Protein AF-A0AAU9NY30-F1 (afdb_monomer_lite)

Structure (mmCIF, N/CA/C/O back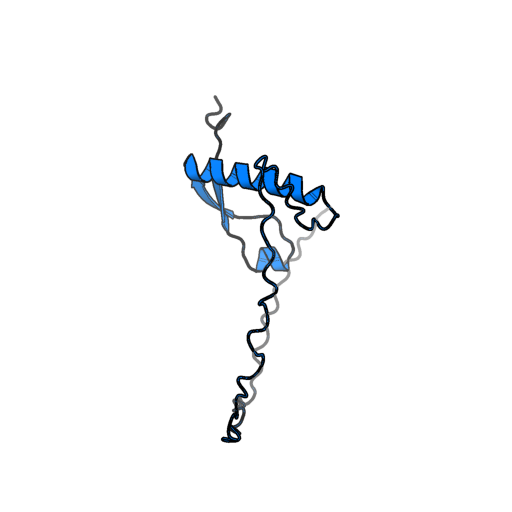bone):
data_AF-A0AAU9NY30-F1
#
_entry.id   AF-A0AAU9NY30-F1
#
loop_
_atom_site.group_PDB
_atom_site.id
_atom_site.type_symbol
_atom_site.label_atom_id
_atom_site.label_alt_id
_atom_site.label_comp_id
_atom_site.label_asym_id
_atom_site.label_entity_id
_atom_site.label_seq_id
_atom_site.pdbx_PDB_ins_code
_atom_site.Cartn_x
_atom_site.Cartn_y
_atom_site.Cartn_z
_atom_site.occupancy
_atom_site.B_iso_or_equiv
_atom_site.auth_seq_id
_atom_site.auth_comp_id
_atom_site.auth_asym_id
_atom_site.auth_atom_id
_atom_site.pdbx_PDB_model_num
ATOM 1 N N . MET A 1 1 ? -23.450 14.687 3.207 1.00 65.19 1 MET A N 1
ATOM 2 C CA . MET A 1 1 ? -22.802 14.018 4.358 1.00 65.19 1 MET A CA 1
ATOM 3 C C . MET A 1 1 ? -21.656 13.182 3.805 1.00 65.19 1 MET A C 1
ATOM 5 O O . MET A 1 1 ? -21.900 12.445 2.863 1.00 65.19 1 MET A O 1
ATOM 9 N N . ASN A 1 2 ? -20.414 13.376 4.263 1.00 85.62 2 ASN A N 1
ATOM 10 C CA . ASN A 1 2 ? -19.266 12.620 3.742 1.00 85.62 2 ASN A CA 1
ATOM 11 C C . ASN A 1 2 ? -19.065 11.370 4.606 1.00 85.62 2 ASN A C 1
ATOM 13 O O . ASN A 1 2 ? -18.659 11.490 5.759 1.00 85.62 2 ASN A O 1
ATOM 17 N N . VAL A 1 3 ? -19.390 10.211 4.040 1.00 85.06 3 VAL A N 1
ATOM 18 C CA . VAL A 1 3 ? -19.426 8.908 4.723 1.00 85.06 3 VAL A CA 1
ATOM 19 C C . VAL A 1 3 ? -18.019 8.365 5.011 1.00 85.06 3 VAL A C 1
ATOM 21 O O . VAL A 1 3 ? -17.857 7.536 5.891 1.00 85.06 3 VAL A O 1
ATOM 24 N N . LEU A 1 4 ? -16.986 8.876 4.334 1.00 88.94 4 LEU A N 1
ATOM 25 C CA . LEU A 1 4 ? -15.601 8.415 4.498 1.00 88.94 4 LEU A CA 1
ATOM 26 C C . LEU A 1 4 ? -14.841 9.134 5.622 1.00 88.94 4 LEU A C 1
ATOM 28 O O . LEU A 1 4 ? -13.701 8.787 5.925 1.00 88.94 4 LEU A O 1
ATOM 32 N N . LYS A 1 5 ? -15.429 10.172 6.228 1.00 90.00 5 LYS A N 1
ATOM 33 C CA . LYS A 1 5 ? -14.760 10.912 7.304 1.00 90.00 5 LYS A CA 1
ATOM 34 C C . LYS A 1 5 ? -14.590 10.021 8.533 1.00 90.00 5 LYS A C 1
ATOM 36 O O . LYS A 1 5 ? -15.520 9.328 8.924 1.00 90.00 5 LYS A O 1
ATOM 41 N N . ASN A 1 6 ? -13.428 10.128 9.176 1.00 88.62 6 ASN A N 1
ATOM 42 C CA . ASN A 1 6 ? -13.069 9.425 10.415 1.00 88.62 6 ASN A CA 1
ATOM 43 C C . ASN A 1 6 ? -12.965 7.893 10.299 1.00 88.62 6 ASN A C 1
ATOM 45 O O . ASN A 1 6 ? -12.850 7.228 11.325 1.00 88.62 6 ASN A O 1
ATOM 49 N N . HIS A 1 7 ? -12.962 7.336 9.086 1.00 90.94 7 HIS A N 1
ATOM 50 C CA . HIS A 1 7 ? -12.610 5.935 8.870 1.00 90.94 7 HIS A CA 1
ATOM 51 C C . HIS A 1 7 ? -11.116 5.797 8.583 1.00 90.94 7 HIS A C 1
ATOM 53 O O . HIS A 1 7 ? -10.510 6.631 7.905 1.00 90.94 7 HIS A O 1
ATOM 59 N N . LYS A 1 8 ? -10.533 4.719 9.103 1.00 92.75 8 LYS A N 1
ATOM 60 C CA . LYS A 1 8 ? -9.163 4.309 8.809 1.00 92.75 8 LYS A CA 1
ATOM 61 C C . LYS A 1 8 ? -9.210 3.089 7.906 1.00 92.75 8 LYS A C 1
ATOM 63 O O . LYS A 1 8 ? -9.941 2.142 8.179 1.00 92.75 8 LYS A O 1
ATOM 68 N N . PHE A 1 9 ? -8.407 3.124 6.853 1.00 94.00 9 PHE A N 1
ATOM 69 C CA . PHE A 1 9 ? -8.356 2.076 5.848 1.00 94.00 9 PHE A CA 1
ATOM 70 C C . PHE A 1 9 ? -6.914 1.659 5.613 1.00 94.00 9 PHE A C 1
ATOM 72 O O . PHE A 1 9 ? -6.018 2.502 5.566 1.00 94.00 9 PHE A O 1
ATOM 79 N N . ALA A 1 10 ? -6.713 0.368 5.388 1.00 96.00 10 ALA A N 1
ATOM 80 C CA . ALA A 1 10 ? -5.503 -0.138 4.769 1.00 96.00 10 ALA A CA 1
ATOM 81 C C . ALA A 1 10 ? -5.767 -0.377 3.279 1.00 96.00 10 ALA A C 1
ATOM 83 O O . ALA A 1 10 ? -6.849 -0.822 2.883 1.00 96.00 10 ALA A O 1
ATOM 84 N N . PHE A 1 11 ? -4.773 -0.085 2.449 1.00 96.50 11 PHE A N 1
ATOM 85 C CA . PHE A 1 11 ? -4.857 -0.249 1.004 1.00 96.50 11 PHE A CA 1
ATOM 86 C C . PHE A 1 11 ? -3.682 -1.070 0.480 1.00 96.50 11 PHE A C 1
ATOM 88 O O . PHE A 1 11 ? -2.562 -0.981 0.979 1.00 96.50 11 PHE A O 1
ATOM 95 N N . LEU A 1 12 ? -3.956 -1.876 -0.544 1.00 96.06 12 LEU A N 1
ATOM 96 C CA . LEU A 1 12 ? -2.943 -2.572 -1.325 1.00 96.06 12 LEU A CA 1
ATOM 97 C C . LEU A 1 12 ? -2.690 -1.773 -2.600 1.00 96.06 12 LEU A C 1
ATOM 99 O O . LEU A 1 12 ? -3.627 -1.539 -3.366 1.00 96.06 12 LEU A O 1
ATOM 103 N N . LEU A 1 13 ? -1.439 -1.377 -2.819 1.00 96.75 13 LEU A N 1
ATOM 104 C CA . LEU A 1 13 ? -1.012 -0.697 -4.037 1.00 96.75 13 LEU A CA 1
ATOM 105 C C . LEU A 1 13 ? -0.447 -1.700 -5.041 1.00 96.75 13 LEU A C 1
ATOM 107 O O . LEU A 1 13 ? 0.322 -2.583 -4.663 1.00 96.75 13 LEU A O 1
ATOM 111 N N . ASP A 1 14 ? -0.795 -1.524 -6.311 1.00 96.94 14 ASP A N 1
ATOM 112 C CA . ASP A 1 14 ? -0.051 -2.101 -7.424 1.00 96.94 14 ASP A CA 1
ATOM 113 C C . ASP A 1 14 ? 1.098 -1.165 -7.791 1.00 96.94 14 ASP A C 1
ATOM 115 O O . ASP A 1 14 ? 0.893 0.027 -8.055 1.00 96.94 14 ASP A O 1
ATOM 119 N N . ILE A 1 15 ? 2.308 -1.713 -7.784 1.00 97.31 15 ILE A N 1
ATOM 120 C CA . ILE A 1 15 ? 3.538 -1.005 -8.122 1.00 97.31 15 ILE A CA 1
ATOM 121 C C . ILE A 1 15 ? 4.214 -1.804 -9.225 1.00 97.31 15 ILE A C 1
ATOM 123 O O . ILE A 1 15 ? 4.709 -2.910 -9.007 1.00 97.31 15 ILE A O 1
ATOM 127 N N . THR A 1 16 ? 4.251 -1.225 -10.418 1.00 96.94 16 THR A N 1
ATOM 128 C CA . THR A 1 16 ? 4.859 -1.865 -11.582 1.00 96.94 16 THR A CA 1
ATOM 129 C C . THR A 1 16 ? 6.353 -1.558 -11.667 1.00 96.94 16 THR A C 1
ATOM 131 O O . THR A 1 16 ? 6.862 -0.613 -11.058 1.00 96.94 16 THR A O 1
ATOM 134 N N . SER A 1 17 ? 7.073 -2.314 -12.496 1.00 96.88 17 SER A N 1
ATOM 135 C CA . SER A 1 17 ? 8.473 -2.011 -12.816 1.00 96.88 17 SER A CA 1
ATOM 136 C C . SER A 1 17 ? 8.637 -0.623 -13.443 1.00 96.88 17 SER A C 1
ATOM 138 O O . SER A 1 17 ? 9.632 0.048 -13.182 1.00 96.88 17 SER A O 1
ATOM 140 N N . TYR A 1 18 ? 7.650 -0.158 -14.214 1.00 96.31 18 TYR A N 1
ATOM 141 C CA . TYR A 1 18 ? 7.638 1.196 -14.762 1.00 96.31 18 TYR A CA 1
ATOM 142 C C . TYR A 1 18 ? 7.627 2.256 -13.653 1.00 96.31 18 TYR A C 1
ATOM 144 O O . TYR A 1 18 ? 8.410 3.201 -13.715 1.00 96.31 18 TYR A O 1
ATOM 152 N N . ASN A 1 19 ? 6.818 2.074 -12.600 1.00 96.06 19 ASN A N 1
ATOM 153 C CA . ASN A 1 19 ? 6.779 3.010 -11.472 1.00 96.06 19 ASN A CA 1
ATOM 154 C C . ASN A 1 19 ? 8.155 3.189 -10.827 1.00 96.06 19 ASN A C 1
ATOM 156 O O . ASN A 1 19 ? 8.590 4.313 -10.588 1.00 96.06 19 ASN A O 1
ATOM 160 N N . VAL A 1 20 ? 8.845 2.076 -10.585 1.00 95.94 20 VAL A N 1
ATOM 161 C CA . VAL A 1 20 ? 10.170 2.075 -9.958 1.00 95.94 20 VAL A CA 1
ATOM 162 C C . VAL A 1 20 ? 11.213 2.693 -10.890 1.00 95.94 20 VAL A C 1
ATOM 164 O O . VAL A 1 20 ? 11.940 3.596 -10.487 1.00 95.94 20 VAL A O 1
ATOM 167 N N . ASN A 1 21 ? 11.260 2.247 -12.147 1.00 97.62 21 ASN A N 1
ATOM 168 C CA . ASN A 1 21 ? 12.297 2.649 -13.101 1.00 97.62 21 ASN A CA 1
ATOM 169 C C . ASN A 1 21 ? 12.167 4.109 -13.551 1.00 97.62 21 ASN A C 1
ATOM 171 O O . ASN A 1 21 ? 13.167 4.747 -13.871 1.00 97.62 21 ASN A O 1
ATOM 175 N N . SER A 1 22 ? 10.943 4.630 -13.606 1.00 96.19 22 SER A N 1
ATOM 176 C CA . SER A 1 22 ? 10.667 6.011 -14.008 1.00 96.19 22 SER A CA 1
ATOM 177 C C . SER A 1 22 ? 10.489 6.957 -12.821 1.00 96.19 22 SER A C 1
ATOM 179 O O . SER A 1 22 ? 10.131 8.111 -13.039 1.00 96.19 22 SER A O 1
ATOM 181 N N . TYR A 1 23 ? 10.719 6.491 -11.585 1.00 94.50 23 TYR A N 1
ATOM 182 C CA . TYR A 1 23 ? 10.474 7.255 -10.354 1.00 94.50 23 TYR A CA 1
ATOM 183 C C . TYR A 1 23 ? 9.072 7.889 -10.323 1.00 94.50 23 TYR A C 1
ATOM 185 O O . TYR A 1 23 ? 8.882 9.020 -9.876 1.00 94.50 23 TYR A O 1
ATOM 193 N N . ASN A 1 24 ? 8.078 7.158 -10.833 1.00 94.81 24 ASN A N 1
ATOM 194 C CA . ASN A 1 24 ? 6.705 7.624 -10.939 1.00 94.81 24 ASN A CA 1
ATOM 195 C C . ASN A 1 24 ? 5.922 7.230 -9.678 1.00 94.81 24 ASN A C 1
ATOM 197 O O . ASN A 1 24 ? 5.776 6.046 -9.362 1.00 94.81 24 ASN A O 1
ATOM 201 N N . ASN A 1 25 ? 5.407 8.241 -8.979 1.00 94.69 25 ASN A N 1
ATOM 202 C CA . ASN A 1 25 ? 4.703 8.127 -7.703 1.00 94.69 25 ASN A CA 1
ATOM 203 C C . ASN A 1 25 ? 3.176 7.967 -7.833 1.00 94.69 25 ASN A C 1
ATOM 205 O O . ASN A 1 25 ? 2.457 8.095 -6.841 1.00 94.69 25 ASN A O 1
ATOM 209 N N . ILE A 1 26 ? 2.670 7.705 -9.039 1.00 95.19 26 ILE A N 1
ATOM 210 C CA . ILE A 1 26 ? 1.258 7.426 -9.293 1.00 95.19 26 ILE A CA 1
ATOM 211 C C . ILE A 1 26 ? 1.045 5.914 -9.227 1.00 95.19 26 ILE A C 1
ATOM 213 O O . ILE A 1 26 ? 1.545 5.164 -10.066 1.00 95.19 26 ILE A O 1
ATOM 217 N N . TYR A 1 27 ? 0.275 5.473 -8.236 1.00 96.50 27 TYR A N 1
ATOM 218 C CA . TYR A 1 27 ? 0.010 4.059 -7.972 1.00 96.50 27 TYR A CA 1
ATOM 219 C C . TYR A 1 27 ? -1.476 3.736 -8.087 1.00 96.50 27 TYR A C 1
ATOM 221 O O . TYR A 1 27 ? -2.334 4.603 -7.904 1.00 96.50 27 TYR A O 1
ATOM 229 N N . THR A 1 28 ? -1.773 2.463 -8.332 1.00 96.75 28 THR A N 1
ATOM 230 C CA . THR A 1 28 ? -3.151 1.968 -8.405 1.00 96.75 28 THR A CA 1
ATOM 231 C C . THR A 1 28 ? -3.525 1.279 -7.101 1.00 96.75 28 THR A C 1
ATOM 233 O O . THR A 1 28 ? -2.784 0.429 -6.617 1.00 96.75 28 THR A O 1
ATOM 236 N N . ILE A 1 29 ? -4.690 1.601 -6.536 1.00 97.12 29 ILE A N 1
ATOM 237 C CA . ILE A 1 29 ? -5.240 0.865 -5.391 1.00 97.12 29 ILE A CA 1
ATOM 238 C C . ILE A 1 29 ? -5.943 -0.391 -5.913 1.00 97.12 29 ILE A C 1
ATOM 240 O O . ILE A 1 29 ? -6.934 -0.296 -6.633 1.00 97.12 29 ILE A O 1
ATOM 244 N N . VAL A 1 30 ? -5.451 -1.565 -5.524 1.00 97.75 30 VAL A N 1
ATOM 245 C CA . VAL A 1 30 ? -6.019 -2.871 -5.908 1.00 97.75 30 VAL A CA 1
ATOM 246 C C . VAL A 1 30 ? -7.063 -3.341 -4.905 1.00 97.75 30 VAL A C 1
ATOM 248 O O . VAL A 1 30 ? -8.051 -3.978 -5.266 1.00 97.75 30 VAL A O 1
ATOM 251 N N . LYS A 1 31 ? -6.838 -3.054 -3.620 1.00 96.94 31 LYS A N 1
ATOM 252 C CA . LYS A 1 31 ? -7.717 -3.483 -2.532 1.00 96.94 31 LYS A CA 1
ATOM 253 C C . LYS A 1 31 ? -7.763 -2.433 -1.438 1.00 96.94 31 LYS A C 1
ATOM 255 O O . LYS A 1 31 ? -6.751 -1.808 -1.137 1.00 96.94 31 LYS A O 1
ATOM 260 N N . LEU A 1 32 ? -8.929 -2.310 -0.816 1.00 95.38 32 LEU A N 1
ATOM 261 C CA . LEU A 1 32 ? -9.180 -1.485 0.358 1.00 95.38 32 LEU A CA 1
ATOM 262 C C . LEU A 1 32 ? -9.812 -2.357 1.449 1.00 95.38 32 LEU A C 1
ATOM 264 O O . LEU A 1 32 ? -10.630 -3.229 1.150 1.00 95.38 32 LEU A O 1
ATOM 268 N N . THR A 1 33 ? -9.388 -2.170 2.696 1.00 95.69 33 THR A N 1
ATOM 269 C CA . THR A 1 33 ? -9.889 -2.924 3.850 1.00 95.69 33 THR A CA 1
ATOM 270 C C . THR A 1 33 ? -9.973 -2.047 5.096 1.00 95.69 33 THR A C 1
ATOM 272 O O . THR A 1 33 ? -9.152 -1.153 5.293 1.00 95.69 33 THR A O 1
ATOM 275 N N . GLU A 1 34 ? -10.955 -2.343 5.945 1.00 95.12 34 GLU A N 1
ATOM 276 C CA . GLU A 1 34 ? -11.157 -1.749 7.276 1.00 95.12 34 GLU A CA 1
ATOM 277 C C . GLU A 1 34 ? -10.804 -2.736 8.399 1.00 95.12 34 GLU A C 1
ATOM 279 O O . GLU A 1 34 ? -11.137 -2.514 9.560 1.00 95.12 34 GLU A O 1
ATOM 284 N N . ASP A 1 35 ? -10.160 -3.860 8.063 1.00 96.75 35 ASP A N 1
ATOM 285 C CA . ASP A 1 35 ? -9.776 -4.869 9.047 1.00 96.75 35 ASP A CA 1
ATOM 286 C C . ASP A 1 35 ? -8.881 -4.254 10.132 1.00 96.75 35 ASP A C 1
ATOM 288 O O . ASP A 1 35 ? -7.750 -3.829 9.875 1.00 96.75 35 ASP A O 1
ATOM 292 N N . VAL A 1 36 ? -9.408 -4.238 11.357 1.00 95.56 36 VAL A N 1
ATOM 293 C CA . VAL A 1 36 ? -8.784 -3.616 12.526 1.00 95.56 36 VAL A CA 1
ATOM 294 C C . VAL A 1 36 ? -7.401 -4.198 12.796 1.00 95.56 36 VAL A C 1
ATOM 296 O O . VAL A 1 36 ? -6.493 -3.440 13.130 1.00 95.56 36 VAL A O 1
ATOM 299 N N . SER A 1 37 ? -7.209 -5.510 12.611 1.00 96.06 37 SER A N 1
ATOM 300 C CA . SER A 1 37 ? -5.918 -6.156 12.869 1.00 96.06 37 SER A CA 1
ATOM 301 C C . SER A 1 37 ? -4.851 -5.693 11.880 1.00 96.06 37 SER A C 1
ATOM 303 O O . SER A 1 37 ? -3.688 -5.533 12.252 1.00 96.06 37 SER A O 1
ATOM 305 N N . ILE A 1 38 ? -5.228 -5.491 10.616 1.00 95.75 38 ILE A N 1
ATOM 306 C CA . ILE A 1 38 ? -4.307 -5.025 9.573 1.00 95.75 38 I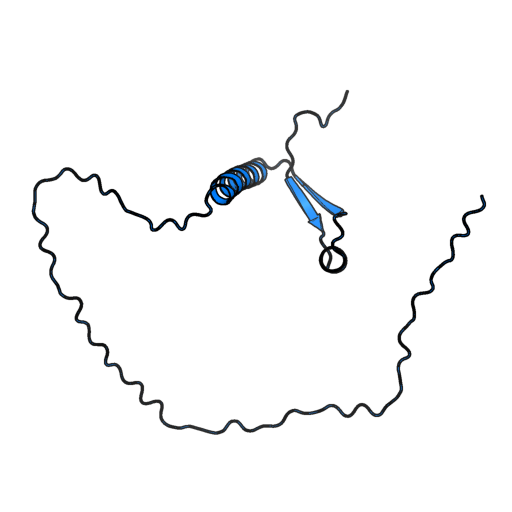LE A CA 1
ATOM 307 C C . ILE A 1 38 ? -3.978 -3.548 9.801 1.00 95.75 38 ILE A C 1
ATOM 309 O O . ILE A 1 38 ? -2.808 -3.164 9.774 1.00 95.75 38 ILE A O 1
ATOM 313 N N . VAL A 1 39 ? -4.999 -2.729 10.070 1.00 95.75 39 VAL A N 1
ATOM 314 C CA . VAL A 1 39 ? -4.832 -1.293 10.332 1.00 95.75 39 VAL A CA 1
ATOM 315 C C . VAL A 1 39 ? -3.930 -1.066 11.549 1.00 95.75 39 VAL A C 1
ATOM 317 O O . VAL A 1 39 ? -2.958 -0.323 11.440 1.00 95.75 39 VAL A O 1
ATOM 320 N N . SER A 1 40 ? -4.162 -1.758 12.670 1.00 93.94 40 SER A N 1
ATOM 321 C CA . SER A 1 40 ? -3.351 -1.581 13.883 1.00 93.94 40 SER A CA 1
ATOM 322 C C . SER A 1 40 ? -1.883 -1.971 13.686 1.00 93.94 40 SER A C 1
ATOM 324 O O . SER A 1 40 ? -0.984 -1.313 14.209 1.00 93.94 40 SER A O 1
ATOM 326 N N . GLN A 1 41 ? -1.614 -3.034 12.919 1.00 95.06 41 GLN A N 1
ATOM 327 C CA . GLN A 1 41 ? -0.240 -3.451 12.625 1.00 95.06 41 GLN A CA 1
ATOM 328 C C . GLN A 1 41 ? 0.500 -2.404 11.787 1.00 95.06 41 GLN A C 1
ATOM 330 O O . GLN A 1 41 ? 1.653 -2.086 12.087 1.00 95.06 41 GLN A O 1
ATOM 335 N N . LEU A 1 42 ? -0.158 -1.840 10.770 1.00 93.88 42 LEU A N 1
ATOM 336 C CA . LEU A 1 42 ? 0.435 -0.795 9.933 1.00 93.88 42 LEU A CA 1
ATOM 337 C C . LEU A 1 42 ? 0.748 0.473 10.734 1.00 93.88 42 LEU A C 1
ATOM 339 O O . LEU A 1 42 ? 1.827 1.032 10.557 1.00 93.88 42 LEU A O 1
ATOM 343 N N . GLU A 1 43 ? -0.131 0.881 11.652 1.00 92.19 43 GLU A N 1
ATOM 344 C CA . GLU A 1 43 ? 0.106 2.044 12.519 1.00 92.19 43 GLU A CA 1
ATOM 345 C C . GLU A 1 43 ? 1.318 1.842 13.431 1.00 92.19 43 GLU A C 1
ATOM 347 O O . GLU A 1 43 ? 2.207 2.690 13.465 1.00 92.19 43 GLU A O 1
ATOM 352 N N . SER A 1 44 ? 1.427 0.677 14.077 1.00 91.81 44 SER A N 1
ATOM 353 C CA . SER A 1 44 ? 2.579 0.380 14.941 1.00 91.81 44 SER A CA 1
ATOM 354 C C . SER A 1 44 ? 3.915 0.396 14.183 1.00 91.81 44 SER A C 1
ATOM 356 O O . SER A 1 44 ? 4.948 0.797 14.718 1.00 91.81 44 SER A O 1
ATOM 358 N N . LYS A 1 45 ? 3.907 -0.010 12.905 1.00 90.19 45 LYS A N 1
ATOM 359 C CA . LYS A 1 45 ? 5.105 -0.012 12.063 1.00 90.19 45 LYS A CA 1
ATOM 360 C C . LYS A 1 45 ? 5.541 1.399 11.665 1.00 90.19 45 LYS A C 1
ATOM 362 O O . LYS A 1 45 ? 6.735 1.600 11.460 1.00 90.19 45 LYS A O 1
ATOM 367 N N . ILE A 1 46 ? 4.611 2.348 11.554 1.00 84.31 46 ILE A N 1
ATOM 368 C CA . ILE A 1 46 ? 4.925 3.754 11.257 1.00 84.31 46 ILE A CA 1
ATOM 369 C C . ILE A 1 46 ? 5.682 4.374 12.435 1.00 84.31 46 ILE A C 1
ATOM 371 O O . ILE A 1 46 ? 6.764 4.919 12.235 1.00 84.31 46 ILE A O 1
ATOM 375 N N . GLU A 1 47 ? 5.186 4.188 13.662 1.00 78.56 47 GLU A N 1
ATOM 376 C CA . GLU A 1 47 ? 5.822 4.728 14.874 1.00 78.56 47 GLU A CA 1
ATOM 377 C C . GLU A 1 47 ? 7.268 4.232 15.048 1.00 78.56 47 GLU A C 1
ATOM 379 O O . GLU A 1 47 ? 8.151 4.992 15.438 1.00 78.56 47 GLU A O 1
ATOM 384 N N . LEU A 1 48 ? 7.551 2.974 14.695 1.00 72.38 48 LEU A N 1
ATOM 385 C CA . LEU A 1 48 ? 8.909 2.427 14.755 1.00 72.38 48 LEU A CA 1
ATOM 386 C C . LEU A 1 48 ? 9.867 3.069 13.741 1.00 72.38 48 LEU A C 1
ATOM 388 O O . LEU A 1 48 ? 11.048 3.231 14.046 1.00 72.38 48 LEU A O 1
ATOM 392 N N . MET A 1 49 ? 9.395 3.420 12.541 1.00 71.25 49 MET A N 1
ATOM 393 C CA . MET A 1 49 ? 10.260 4.025 11.521 1.00 71.25 49 MET A CA 1
ATOM 394 C C . MET A 1 49 ? 10.661 5.453 11.902 1.00 71.25 49 MET A C 1
ATOM 396 O O . MET A 1 49 ? 11.826 5.802 11.720 1.00 71.25 49 MET A O 1
ATOM 400 N N . ASP A 1 50 ? 9.757 6.215 12.520 1.00 70.25 50 ASP A N 1
ATOM 401 C CA . ASP A 1 50 ? 10.042 7.573 13.003 1.00 70.25 50 ASP A CA 1
ATOM 402 C C . ASP A 1 50 ? 11.027 7.593 14.186 1.00 70.25 50 ASP A C 1
ATOM 404 O O . ASP A 1 50 ? 11.803 8.538 14.338 1.00 70.25 50 ASP A O 1
ATOM 408 N N . VAL A 1 51 ? 11.032 6.551 15.028 1.00 62.16 51 VAL A N 1
ATOM 409 C CA . VAL A 1 51 ? 12.000 6.401 16.134 1.00 62.16 51 VAL A CA 1
ATOM 410 C C . VAL A 1 51 ? 13.396 6.061 15.602 1.00 62.16 51 VAL A C 1
ATOM 412 O O . VAL A 1 51 ? 14.402 6.568 16.099 1.00 62.16 51 VAL A O 1
ATOM 415 N N . ILE A 1 52 ? 13.475 5.219 14.569 1.00 59.69 52 ILE A N 1
ATOM 416 C CA . ILE A 1 52 ? 14.752 4.778 13.995 1.00 59.69 52 ILE A CA 1
ATOM 417 C C . ILE A 1 52 ? 15.364 5.869 13.105 1.00 59.69 52 ILE A C 1
ATOM 419 O O . ILE A 1 52 ? 16.576 6.063 13.150 1.00 59.69 52 ILE A O 1
ATOM 423 N N . SER A 1 53 ? 14.563 6.638 12.359 1.00 59.12 53 SER A N 1
ATOM 424 C CA . SER A 1 53 ? 15.077 7.744 11.532 1.00 59.12 53 SER A CA 1
ATOM 425 C C . SER A 1 53 ? 15.657 8.902 12.346 1.00 59.12 53 SER A C 1
ATOM 427 O O . SER A 1 53 ? 16.353 9.746 11.794 1.00 59.12 53 SER A O 1
ATOM 429 N N . GLN A 1 54 ? 15.361 8.966 13.647 1.00 57.00 54 GLN A N 1
ATOM 430 C CA . GLN A 1 54 ? 15.930 9.952 14.570 1.00 57.00 54 GLN A CA 1
ATOM 431 C C . GLN A 1 54 ? 17.261 9.506 15.186 1.00 57.00 54 GLN A C 1
ATOM 433 O O . GLN A 1 54 ? 17.858 10.267 15.945 1.00 57.00 54 GLN A O 1
ATOM 438 N N . THR A 1 55 ? 17.735 8.296 14.876 1.00 49.97 55 THR A N 1
ATOM 439 C CA . THR A 1 55 ? 18.944 7.743 15.482 1.00 49.97 55 THR A CA 1
ATOM 440 C C . THR A 1 55 ? 19.979 7.356 14.422 1.00 49.97 55 THR A C 1
ATOM 442 O O . THR A 1 55 ? 20.138 6.184 14.092 1.00 49.97 55 THR A O 1
ATOM 445 N N . ASP A 1 56 ? 20.761 8.328 13.955 1.00 53.16 56 ASP A N 1
ATOM 446 C CA . ASP A 1 56 ? 22.032 8.107 13.235 1.00 53.16 56 ASP A CA 1
ATOM 447 C C . ASP A 1 56 ? 23.162 7.596 14.171 1.00 53.16 56 ASP A C 1
ATOM 449 O O . ASP A 1 56 ? 24.342 7.870 13.972 1.00 53.16 56 ASP A O 1
ATOM 453 N N . GLU A 1 57 ? 22.832 6.843 15.223 1.00 56.44 57 GLU A N 1
ATOM 454 C CA . GLU A 1 57 ? 23.789 6.372 16.229 1.00 56.44 57 GLU A CA 1
ATOM 455 C C . GLU A 1 57 ? 23.617 4.853 16.391 1.00 56.44 57 GLU A C 1
ATOM 457 O O . GLU A 1 57 ? 22.564 4.358 16.801 1.00 56.44 57 GLU A O 1
ATOM 462 N N . SER A 1 58 ? 24.649 4.078 16.039 1.00 57.34 58 SER A N 1
ATOM 463 C CA . SER A 1 58 ? 24.635 2.617 16.138 1.00 57.34 58 SER A CA 1
ATOM 464 C C . SER A 1 58 ? 24.493 2.175 17.599 1.00 57.34 58 SER A C 1
ATOM 466 O O . SER A 1 58 ? 25.463 2.188 18.363 1.00 57.34 58 SER A O 1
ATOM 468 N N . PHE A 1 59 ? 23.301 1.745 18.004 1.00 52.47 59 PHE A N 1
ATOM 469 C CA . PHE A 1 59 ? 23.110 1.183 19.334 1.00 52.47 59 PHE A CA 1
ATOM 470 C C . PHE A 1 59 ? 23.721 -0.218 19.423 1.00 52.47 59 PHE A C 1
ATOM 472 O O . PHE A 1 59 ? 23.183 -1.203 18.918 1.00 52.47 59 PHE A O 1
ATOM 479 N N . THR A 1 60 ? 24.842 -0.315 20.136 1.00 54.09 60 THR A N 1
ATOM 480 C CA . THR A 1 60 ? 25.211 -1.559 20.813 1.00 54.09 60 THR A CA 1
ATOM 481 C C . THR A 1 60 ? 24.220 -1.768 21.965 1.00 54.09 60 THR A C 1
ATOM 483 O O . THR A 1 60 ? 24.009 -0.850 22.761 1.00 54.09 60 THR A O 1
ATOM 486 N N . PRO A 1 61 ? 23.561 -2.933 22.084 1.00 48.62 61 PRO A N 1
ATOM 487 C CA . PRO A 1 61 ? 22.614 -3.151 23.165 1.00 48.62 61 PRO A CA 1
ATOM 488 C C . PRO A 1 61 ? 23.398 -3.327 24.471 1.00 48.62 61 PRO A C 1
ATOM 490 O O . PRO A 1 61 ? 23.932 -4.401 24.745 1.00 48.62 61 PRO A O 1
ATOM 493 N N . SER A 1 62 ? 23.492 -2.274 25.289 1.00 55.94 62 SER A N 1
ATOM 494 C CA . SER A 1 62 ? 23.963 -2.424 26.667 1.00 55.94 62 SER A CA 1
ATOM 495 C C . SER A 1 62 ? 22.811 -2.953 27.521 1.00 55.94 62 SER A C 1
ATOM 497 O O . SER A 1 62 ? 21.807 -2.284 27.767 1.00 55.94 62 SER A O 1
ATOM 499 N N . ILE A 1 63 ? 22.923 -4.218 27.918 1.00 56.22 63 ILE A N 1
ATOM 500 C CA . ILE A 1 63 ? 21.978 -4.864 28.821 1.00 56.22 63 ILE A CA 1
ATOM 501 C C . ILE A 1 63 ? 22.235 -4.301 30.234 1.00 56.22 63 ILE A C 1
ATOM 503 O O . ILE A 1 63 ? 23.225 -4.616 30.896 1.00 56.22 63 ILE A O 1
ATOM 507 N N . VAL A 1 64 ? 21.359 -3.413 30.707 1.00 51.38 64 VAL A N 1
ATOM 508 C CA . VAL A 1 64 ? 21.318 -3.028 32.124 1.00 51.38 64 VAL A CA 1
ATOM 509 C C . VAL A 1 64 ? 20.577 -4.137 32.868 1.00 51.38 64 VAL A C 1
ATOM 511 O O . VAL A 1 64 ? 19.355 -4.120 33.007 1.00 51.38 64 VAL A O 1
ATOM 514 N N . ASN A 1 65 ? 21.320 -5.142 33.334 1.00 42.75 65 ASN A N 1
ATOM 515 C CA . ASN A 1 65 ? 20.783 -6.181 34.209 1.00 42.75 65 ASN A CA 1
ATOM 516 C C . ASN A 1 65 ? 20.557 -5.602 35.611 1.00 42.75 65 ASN A C 1
ATOM 518 O O . ASN A 1 65 ? 21.471 -5.533 36.433 1.00 42.75 65 ASN A O 1
ATOM 522 N N . LYS A 1 66 ? 19.319 -5.201 35.906 1.00 57.31 66 LYS A N 1
ATOM 523 C CA . LYS A 1 66 ? 18.879 -4.916 37.274 1.00 57.31 66 LYS A CA 1
ATOM 524 C C . LYS A 1 66 ? 18.501 -6.234 37.955 1.00 57.31 66 LYS A C 1
ATOM 526 O O . LYS A 1 66 ? 17.334 -6.607 37.979 1.00 57.31 66 LYS A O 1
ATOM 531 N N . SER A 1 67 ? 19.482 -6.941 38.510 1.00 49.28 67 SER A N 1
ATOM 532 C CA . SER A 1 67 ? 19.238 -8.104 39.373 1.00 49.28 67 SER A CA 1
ATOM 533 C C . SER A 1 67 ? 19.840 -7.878 40.756 1.00 49.28 67 SER A C 1
ATOM 535 O O . SER A 1 67 ? 21.038 -8.039 40.978 1.00 49.28 67 SER A O 1
ATOM 537 N N . THR A 1 68 ? 18.979 -7.506 41.700 1.00 52.88 68 THR A N 1
ATOM 538 C CA . THR A 1 68 ? 19.224 -7.619 43.137 1.00 52.88 68 THR A CA 1
ATOM 539 C C . THR A 1 68 ? 19.115 -9.090 43.541 1.00 52.88 68 THR A C 1
ATOM 541 O O . THR A 1 68 ? 18.005 -9.589 43.701 1.00 52.88 68 THR A O 1
ATOM 544 N N . ALA A 1 69 ? 20.240 -9.788 43.699 1.00 44.53 69 ALA A N 1
ATOM 545 C CA . ALA A 1 69 ? 20.329 -11.007 44.507 1.00 44.53 69 ALA A CA 1
ATOM 546 C C . ALA A 1 69 ? 21.797 -11.343 44.809 1.00 44.53 69 ALA A C 1
ATOM 548 O O . ALA A 1 69 ? 22.630 -11.472 43.915 1.00 44.53 69 ALA A O 1
ATOM 549 N N . THR A 1 70 ? 22.095 -11.485 46.096 1.00 56.84 70 THR A N 1
ATOM 550 C CA . THR A 1 70 ? 23.360 -11.949 46.665 1.00 56.84 70 THR A CA 1
ATOM 551 C C . THR A 1 70 ? 23.718 -13.345 46.151 1.00 56.84 70 THR A C 1
ATOM 553 O O . THR A 1 70 ? 23.073 -14.312 46.545 1.00 56.84 70 THR A O 1
ATOM 556 N N . SER A 1 71 ? 24.743 -13.460 45.300 1.00 52.81 71 SER A N 1
ATOM 557 C CA . SER A 1 71 ? 25.719 -14.571 45.235 1.00 52.81 71 SER A CA 1
ATOM 558 C C . SER A 1 71 ? 26.709 -14.336 44.083 1.00 52.81 71 SER A C 1
ATOM 560 O O . SER A 1 71 ? 26.280 -13.990 42.982 1.00 52.81 71 SER A O 1
ATOM 562 N N . PRO A 1 72 ? 28.025 -14.536 44.278 1.00 46.78 72 PRO A N 1
ATOM 563 C CA . PRO A 1 72 ? 28.984 -14.432 43.187 1.00 46.78 72 PRO A CA 1
ATOM 564 C C . PRO A 1 72 ? 28.845 -15.651 42.266 1.00 46.78 72 PRO A C 1
ATOM 566 O O . PRO A 1 72 ? 29.247 -16.763 42.613 1.00 46.78 72 PRO A O 1
ATOM 569 N N . ILE A 1 73 ? 28.272 -15.446 41.079 1.00 51.84 73 ILE A N 1
ATOM 570 C CA . ILE A 1 73 ? 28.316 -16.437 40.003 1.00 51.84 73 ILE A CA 1
ATOM 571 C C . ILE A 1 73 ? 29.770 -16.530 39.538 1.00 51.84 73 ILE A C 1
ATOM 573 O O . ILE A 1 73 ? 30.324 -15.595 38.961 1.00 51.84 73 ILE A O 1
ATOM 577 N N . LYS A 1 74 ? 30.401 -17.672 39.826 1.00 53.50 74 LYS A N 1
ATOM 578 C CA . LYS A 1 74 ? 31.697 -18.047 39.265 1.00 53.50 74 LYS A CA 1
ATOM 579 C C . LYS A 1 74 ? 31.549 -18.145 37.746 1.00 53.50 74 LYS A C 1
ATOM 581 O O . LYS A 1 74 ? 30.883 -19.044 37.245 1.00 53.50 74 LYS A O 1
ATOM 586 N N . ILE A 1 75 ? 32.189 -17.235 37.023 1.00 56.19 75 ILE A N 1
ATOM 587 C CA . ILE A 1 75 ? 32.452 -17.382 35.592 1.00 56.19 75 ILE A CA 1
ATOM 588 C C . ILE A 1 75 ? 33.410 -18.567 35.396 1.00 56.19 75 ILE A C 1
ATOM 590 O O . ILE A 1 75 ? 34.615 -18.443 35.595 1.00 56.19 75 ILE A O 1
ATOM 594 N N . SER A 1 76 ? 32.888 -19.747 35.055 1.00 54.56 76 SER A N 1
ATOM 595 C CA . SER A 1 76 ? 33.726 -20.843 34.560 1.00 54.56 76 SER A CA 1
ATOM 596 C C . SER A 1 76 ? 34.183 -20.495 33.144 1.00 54.56 76 SER A C 1
ATOM 598 O O . SER A 1 76 ? 33.377 -20.447 32.213 1.00 54.56 76 SER A O 1
ATOM 600 N N . THR A 1 77 ? 35.474 -20.231 32.980 1.00 59.12 77 THR A N 1
ATOM 601 C CA . THR A 1 77 ? 36.147 -19.967 31.703 1.00 59.12 77 THR A CA 1
ATOM 602 C C . THR A 1 77 ? 36.329 -21.243 30.873 1.00 59.12 77 THR A C 1
ATOM 604 O O . THR A 1 77 ? 37.453 -21.590 30.525 1.00 59.12 77 THR A O 1
ATOM 607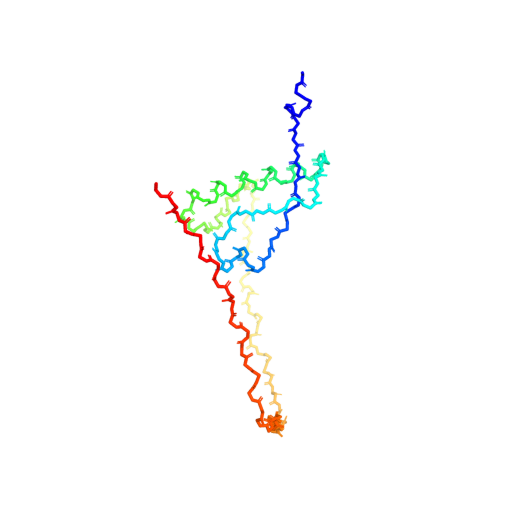 N N . ASP A 1 78 ? 35.245 -21.938 30.530 1.00 61.66 78 ASP A N 1
ATOM 608 C CA . ASP A 1 78 ? 35.297 -23.156 29.702 1.00 61.66 78 ASP A CA 1
ATOM 609 C C . ASP A 1 78 ? 34.761 -22.933 28.283 1.00 61.66 78 ASP A C 1
ATOM 611 O O . ASP A 1 78 ? 34.037 -23.752 27.717 1.00 61.66 78 ASP A O 1
ATOM 615 N N . LEU A 1 79 ? 35.180 -21.835 27.645 1.00 57.62 79 LEU A N 1
ATOM 616 C CA . LEU A 1 79 ? 35.071 -21.703 26.190 1.00 57.62 79 LEU A CA 1
ATOM 617 C C . LEU A 1 79 ? 36.384 -22.116 25.512 1.00 57.62 79 LEU A C 1
ATOM 619 O O . LEU A 1 79 ? 37.043 -21.326 24.845 1.00 57.62 79 LEU A O 1
ATOM 623 N N . LYS A 1 80 ? 36.758 -23.388 25.678 1.00 62.41 80 LYS A N 1
ATOM 624 C CA . LYS A 1 80 ? 37.790 -24.053 24.868 1.00 62.41 80 LYS A CA 1
ATOM 625 C C . LYS A 1 80 ? 37.230 -25.330 24.246 1.00 62.41 80 LYS A C 1
ATOM 627 O O . LYS A 1 80 ? 37.777 -26.418 24.395 1.00 62.41 80 LYS A O 1
ATOM 632 N N . ARG A 1 81 ? 36.117 -25.205 23.518 1.00 57.47 81 ARG A N 1
ATOM 633 C CA . ARG A 1 81 ? 35.721 -26.243 22.560 1.00 57.47 81 ARG A CA 1
ATOM 634 C C . ARG A 1 81 ? 36.490 -26.013 21.262 1.00 57.47 81 ARG A C 1
ATOM 636 O O . ARG A 1 81 ? 36.104 -25.198 20.437 1.00 57.47 81 ARG A O 1
ATOM 643 N N . ASN A 1 82 ? 37.634 -26.692 21.204 1.00 58.03 82 ASN A N 1
ATOM 644 C CA . ASN A 1 82 ? 38.444 -27.071 20.046 1.00 58.03 82 ASN A CA 1
ATOM 645 C C . ASN A 1 82 ? 37.928 -26.615 18.669 1.00 58.03 82 ASN A C 1
ATOM 647 O O . ASN A 1 82 ? 37.019 -27.218 18.104 1.00 58.03 82 ASN A O 1
ATOM 651 N N . LEU A 1 83 ? 38.610 -25.629 18.084 1.00 57.44 83 LEU A N 1
ATOM 652 C CA . LEU A 1 83 ? 38.607 -25.385 16.643 1.00 57.44 83 LEU A CA 1
ATOM 653 C C . LEU A 1 83 ? 39.498 -26.443 15.967 1.00 57.44 83 LEU A C 1
ATOM 655 O O . LEU A 1 83 ? 40.642 -26.158 15.627 1.00 57.44 83 LEU A O 1
ATOM 659 N N . HIS A 1 84 ? 39.019 -27.682 15.851 1.00 60.44 84 HIS A N 1
ATOM 660 C CA . HIS A 1 84 ? 39.709 -28.706 15.061 1.00 60.44 84 HIS A CA 1
ATOM 661 C C . HIS A 1 84 ? 38.763 -29.836 14.641 1.00 60.44 84 HIS A C 1
ATOM 663 O O . HIS A 1 84 ? 38.844 -30.965 15.117 1.00 60.44 84 HIS A O 1
ATOM 669 N N . ALA A 1 85 ? 37.852 -29.518 13.728 1.00 59.75 85 ALA A N 1
ATOM 670 C CA . ALA A 1 85 ? 37.366 -30.498 12.770 1.00 59.75 85 ALA A CA 1
ATOM 671 C C . ALA A 1 85 ? 37.904 -30.044 11.412 1.00 59.75 85 ALA A C 1
ATOM 673 O O . ALA A 1 85 ? 37.335 -29.167 10.764 1.00 59.75 85 ALA A O 1
ATOM 674 N N . ILE A 1 86 ? 39.085 -30.562 11.073 1.00 55.72 86 ILE A N 1
ATOM 675 C CA . ILE A 1 86 ? 39.657 -30.494 9.732 1.00 55.72 86 ILE A CA 1
ATOM 676 C C . ILE A 1 86 ? 38.656 -31.194 8.815 1.00 55.72 86 ILE A C 1
ATOM 678 O O . ILE A 1 86 ? 38.376 -32.377 9.000 1.00 55.72 86 ILE A O 1
ATOM 682 N N . TYR A 1 87 ? 38.101 -30.465 7.854 1.00 58.31 87 TYR A N 1
ATOM 683 C CA . TYR A 1 87 ? 37.550 -31.101 6.670 1.00 58.31 87 TYR A CA 1
ATOM 684 C C . TYR A 1 87 ? 38.729 -31.415 5.750 1.00 58.31 87 TYR A C 1
ATOM 686 O O . TYR A 1 87 ? 39.268 -30.503 5.127 1.00 58.31 87 TYR A O 1
ATOM 694 N N . ASP A 1 88 ? 39.120 -32.686 5.664 1.00 66.75 88 ASP A N 1
ATOM 695 C CA . ASP A 1 88 ? 39.801 -33.181 4.469 1.00 66.75 88 ASP A CA 1
ATOM 696 C C . ASP A 1 88 ? 38.722 -33.299 3.391 1.00 66.75 88 ASP A C 1
ATOM 698 O O . ASP A 1 88 ? 38.010 -34.299 3.289 1.00 66.75 88 ASP A O 1
ATOM 702 N N . VAL A 1 89 ? 38.513 -32.216 2.638 1.00 63.41 89 VAL A N 1
ATOM 703 C CA . VAL A 1 89 ? 37.792 -32.324 1.369 1.00 63.41 89 VAL A CA 1
ATOM 704 C C . VAL A 1 89 ? 38.773 -32.956 0.396 1.00 63.41 89 VAL A C 1
ATOM 706 O O . VAL A 1 89 ? 39.594 -32.266 -0.209 1.00 63.41 89 VAL A O 1
ATOM 709 N N . ASP A 1 90 ? 38.708 -34.282 0.304 1.00 61.09 90 ASP A N 1
ATOM 710 C CA . ASP A 1 90 ? 39.368 -35.031 -0.753 1.00 61.09 90 ASP A CA 1
ATOM 711 C C . ASP A 1 90 ? 38.992 -34.440 -2.117 1.00 61.09 90 ASP A C 1
ATOM 713 O O . ASP A 1 90 ? 37.831 -34.152 -2.421 1.00 61.09 90 ASP A O 1
ATOM 717 N N . CYS A 1 91 ? 40.038 -34.225 -2.909 1.00 62.16 91 CYS A N 1
ATOM 718 C CA . CYS A 1 91 ? 40.010 -33.738 -4.277 1.00 62.16 91 CYS A CA 1
ATOM 719 C C . CYS A 1 91 ? 39.067 -34.601 -5.131 1.00 62.16 91 CYS A C 1
ATOM 721 O O . CYS A 1 91 ? 39.178 -35.826 -5.124 1.00 62.16 91 CYS A O 1
ATOM 723 N N . GLY A 1 92 ? 38.159 -33.967 -5.876 1.00 58.97 92 GLY A N 1
ATOM 724 C CA . GLY A 1 92 ? 37.167 -34.674 -6.681 1.00 58.97 92 GLY A CA 1
ATOM 725 C C . GLY A 1 92 ? 36.482 -33.783 -7.709 1.00 58.97 92 GLY A C 1
ATOM 726 O O . GLY A 1 92 ? 35.369 -33.316 -7.491 1.00 58.97 92 GLY A O 1
ATOM 727 N N . ASP A 1 93 ? 37.184 -33.633 -8.829 1.00 60.19 93 ASP A N 1
ATOM 728 C CA . ASP A 1 93 ? 36.680 -33.454 -10.193 1.00 60.19 93 ASP A CA 1
ATOM 729 C C . ASP A 1 93 ? 36.344 -32.038 -10.694 1.00 60.19 93 ASP A C 1
ATOM 731 O O . ASP A 1 93 ? 35.373 -31.377 -10.319 1.00 60.19 93 ASP A O 1
ATOM 735 N N . ASP A 1 94 ? 37.158 -31.615 -11.666 1.00 64.31 94 ASP A N 1
ATOM 736 C CA . ASP A 1 94 ? 36.910 -30.502 -12.571 1.00 64.31 94 ASP A CA 1
ATOM 737 C C . ASP A 1 94 ? 35.565 -30.681 -13.294 1.00 64.31 94 ASP A C 1
ATOM 739 O O . ASP A 1 94 ? 35.464 -31.384 -14.303 1.00 64.31 94 ASP A O 1
ATOM 743 N N . PHE A 1 95 ? 34.525 -29.966 -12.868 1.00 60.34 95 PHE A N 1
ATOM 744 C CA . PHE A 1 95 ? 33.328 -29.796 -13.695 1.00 60.34 95 PHE A CA 1
ATOM 745 C C . PHE A 1 95 ? 33.581 -28.747 -14.786 1.00 60.34 95 PHE A C 1
ATOM 747 O O . PHE A 1 95 ? 33.046 -27.637 -14.775 1.00 60.34 95 PHE A O 1
ATOM 754 N N . SER A 1 96 ? 34.399 -29.113 -15.772 1.00 61.88 96 SER A N 1
ATOM 755 C CA . SER A 1 96 ? 34.408 -28.451 -17.075 1.00 61.88 96 SER A CA 1
ATOM 756 C C . SER A 1 96 ? 33.253 -28.990 -17.916 1.00 61.88 96 SER A C 1
ATOM 758 O O . SER A 1 96 ? 33.263 -30.150 -18.318 1.00 61.88 96 SER A O 1
ATOM 760 N N . SER A 1 97 ? 32.256 -28.151 -18.216 1.00 60.06 97 SER A N 1
ATOM 761 C CA . SER A 1 97 ? 31.337 -28.345 -19.349 1.00 60.06 97 SER A CA 1
ATOM 762 C C . SER A 1 97 ? 30.675 -27.025 -19.775 1.00 60.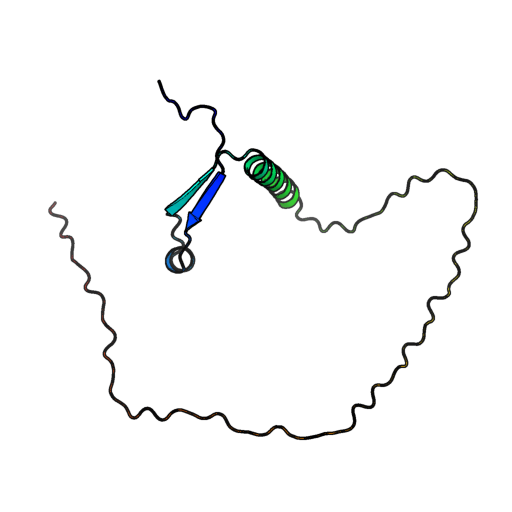06 97 SER A C 1
ATOM 764 O O . SER A 1 97 ? 29.664 -26.590 -19.240 1.00 60.06 97 SER A O 1
ATOM 766 N N . THR A 1 98 ? 31.337 -26.382 -20.742 1.00 60.78 98 THR A N 1
ATOM 767 C CA . THR A 1 98 ? 30.842 -25.555 -21.866 1.00 60.78 98 THR A CA 1
ATOM 768 C C . THR A 1 98 ? 29.536 -24.736 -21.741 1.00 60.78 98 THR A C 1
ATOM 770 O O . THR A 1 98 ? 28.422 -25.246 -21.698 1.00 60.78 98 THR A O 1
ATOM 773 N N . LYS A 1 99 ? 29.663 -23.406 -21.907 1.00 58.91 99 LYS A N 1
ATOM 774 C CA . LYS A 1 99 ? 28.559 -22.528 -22.338 1.00 58.91 99 LYS A CA 1
ATOM 775 C C . LYS A 1 99 ? 28.108 -22.918 -23.751 1.00 58.91 99 LYS A C 1
ATOM 777 O O . LYS A 1 99 ? 28.857 -22.710 -24.707 1.00 58.91 99 LYS A O 1
ATOM 782 N N . CYS A 1 100 ? 26.867 -23.367 -23.923 1.00 54.09 100 CYS A N 1
ATOM 783 C CA . CYS A 1 100 ? 26.253 -23.390 -25.249 1.00 54.09 100 CYS A CA 1
ATOM 784 C C . CYS A 1 100 ? 25.841 -21.959 -25.640 1.00 54.09 100 CYS A C 1
ATOM 786 O O . CYS A 1 100 ? 24.881 -21.403 -25.104 1.00 54.09 100 CYS A O 1
ATOM 788 N N . LYS A 1 101 ? 26.564 -21.336 -26.581 1.00 60.88 101 LYS A N 1
ATOM 789 C CA . LYS A 1 101 ? 26.035 -20.187 -27.327 1.00 60.88 101 LYS A CA 1
ATOM 790 C C . LYS A 1 101 ? 24.992 -20.723 -28.307 1.00 60.88 101 LYS A C 1
ATOM 792 O O . LYS A 1 101 ? 25.354 -21.448 -29.231 1.00 60.88 101 LYS A O 1
ATOM 797 N N . ARG A 1 102 ? 23.724 -20.320 -28.176 1.00 51.28 102 ARG A N 1
ATOM 798 C CA . ARG A 1 102 ? 22.792 -20.439 -29.306 1.00 51.28 102 ARG A CA 1
ATOM 799 C C . ARG A 1 102 ? 23.319 -19.553 -30.436 1.00 51.28 102 ARG A C 1
ATOM 801 O O . ARG A 1 102 ? 23.329 -18.332 -30.308 1.00 51.28 102 ARG A O 1
ATOM 808 N N . LYS A 1 103 ? 23.757 -20.171 -31.537 1.00 53.56 103 LYS A N 1
ATOM 809 C CA . LYS A 1 103 ? 23.769 -19.512 -32.844 1.00 53.56 103 LYS A CA 1
ATOM 810 C C . LYS A 1 103 ? 22.308 -19.258 -33.216 1.00 53.56 103 LYS A C 1
ATOM 812 O O . LYS A 1 103 ? 21.607 -20.189 -33.594 1.00 53.56 103 LYS A O 1
ATOM 817 N N . LEU A 1 104 ? 21.858 -18.017 -33.097 1.00 45.25 104 LEU A N 1
ATOM 818 C CA . LEU A 1 104 ? 20.774 -17.514 -33.930 1.00 45.25 104 LEU A CA 1
ATOM 819 C C . LEU A 1 104 ? 21.443 -16.649 -34.987 1.00 45.25 104 LEU A C 1
ATOM 821 O O . LEU A 1 104 ? 21.970 -15.573 -34.716 1.00 45.25 104 LEU A O 1
ATOM 825 N N . THR A 1 105 ? 21.542 -17.256 -36.162 1.00 42.09 105 THR A N 1
ATOM 826 C CA . THR A 1 105 ? 21.817 -16.636 -37.450 1.00 42.09 105 THR A CA 1
ATOM 827 C C . THR A 1 105 ? 20.954 -15.382 -37.574 1.00 42.09 105 THR A C 1
ATOM 829 O O . THR A 1 105 ? 19.785 -15.411 -37.199 1.00 42.09 105 THR A O 1
ATOM 832 N N . GLY A 1 106 ? 21.568 -14.283 -38.009 1.00 52.22 106 GLY A N 1
ATOM 833 C CA . GLY A 1 106 ? 20.942 -12.972 -38.032 1.00 52.22 106 GLY A CA 1
ATOM 834 C C . GLY A 1 106 ? 19.667 -12.933 -38.863 1.00 52.22 106 GLY A C 1
ATOM 835 O O . GLY A 1 106 ? 19.650 -13.369 -40.007 1.00 52.22 106 GLY A O 1
ATOM 836 N N . GLU A 1 107 ? 18.641 -12.348 -38.270 1.00 49.81 107 GLU A N 1
ATOM 837 C CA . GLU A 1 107 ? 17.812 -11.359 -38.934 1.00 49.81 107 GLU A CA 1
ATOM 838 C C . GLU A 1 107 ? 17.451 -10.344 -37.849 1.00 49.81 107 GLU A C 1
ATOM 840 O O . GLU A 1 107 ? 17.029 -10.690 -36.741 1.00 49.81 107 GLU A O 1
ATOM 845 N N . GLU A 1 108 ? 17.783 -9.093 -38.118 1.00 48.69 108 GLU A N 1
ATOM 846 C CA . GLU A 1 108 ? 17.498 -7.962 -37.258 1.00 48.69 108 GLU A CA 1
ATOM 847 C C . GLU A 1 108 ? 15.989 -7.848 -37.011 1.00 48.69 108 GLU A C 1
ATOM 849 O O . GLU A 1 108 ? 15.226 -7.511 -37.904 1.00 48.69 108 GLU A O 1
ATOM 854 N N . ASN A 1 109 ? 15.526 -8.095 -35.786 1.00 58.84 109 ASN A N 1
ATOM 855 C CA . ASN A 1 109 ? 14.210 -7.594 -35.399 1.00 58.84 109 ASN A CA 1
ATOM 856 C C . ASN A 1 109 ? 14.358 -6.074 -35.246 1.00 58.84 109 ASN A C 1
ATOM 858 O O . ASN A 1 109 ? 15.050 -5.657 -34.308 1.00 58.84 109 ASN A O 1
ATOM 862 N N . PRO A 1 110 ? 13.772 -5.224 -36.113 1.00 62.94 110 PRO A N 1
ATOM 863 C CA . PRO A 1 110 ? 13.814 -3.795 -35.865 1.00 62.94 110 PRO A CA 1
ATOM 864 C C . PRO A 1 110 ? 13.079 -3.528 -34.552 1.00 62.94 110 PRO A C 1
ATOM 866 O O . PRO A 1 110 ? 11.919 -3.905 -34.374 1.00 62.94 110 PRO A O 1
ATOM 869 N N . LEU A 1 111 ? 13.785 -2.909 -33.605 1.00 63.12 111 LEU A N 1
ATOM 870 C CA . LEU A 1 111 ? 13.196 -2.418 -32.367 1.00 63.12 111 LEU A CA 1
ATOM 871 C C . LEU A 1 111 ? 12.023 -1.506 -32.739 1.00 63.12 111 LEU A C 1
ATOM 873 O O . LEU A 1 111 ? 12.189 -0.568 -33.520 1.00 63.12 111 LEU A O 1
ATOM 877 N N . LEU A 1 112 ? 10.835 -1.791 -32.204 1.00 69.25 112 LEU A N 1
ATOM 878 C CA . LEU A 1 112 ? 9.671 -0.932 -32.393 1.00 69.25 112 LEU A CA 1
ATOM 879 C C . LEU A 1 112 ? 9.981 0.430 -31.768 1.00 69.25 112 LEU A C 1
ATOM 881 O O . LEU A 1 112 ? 10.045 0.562 -30.547 1.00 69.25 112 LEU A O 1
ATOM 885 N N . VAL A 1 113 ? 10.206 1.434 -32.613 1.00 71.56 113 VAL A N 1
ATOM 886 C CA . VAL A 1 113 ? 10.394 2.816 -32.171 1.00 71.56 113 VAL A CA 1
ATOM 887 C C . VAL A 1 113 ? 9.024 3.360 -31.755 1.00 71.56 113 VAL A C 1
ATOM 889 O O . VAL A 1 113 ? 8.104 3.354 -32.579 1.00 71.56 113 VAL A O 1
ATOM 892 N N . PRO A 1 114 ? 8.851 3.831 -30.505 1.00 59.12 114 PRO A N 1
ATOM 893 C CA . PRO A 1 114 ? 7.613 4.473 -30.088 1.00 59.12 114 PRO A CA 1
ATOM 894 C C . PRO A 1 114 ? 7.344 5.704 -30.955 1.00 59.12 114 PRO A C 1
ATOM 896 O O . PRO A 1 114 ? 8.227 6.539 -31.160 1.00 59.12 114 PRO A O 1
ATOM 899 N N . LYS A 1 115 ? 6.119 5.831 -31.465 1.00 65.12 115 LYS A N 1
ATOM 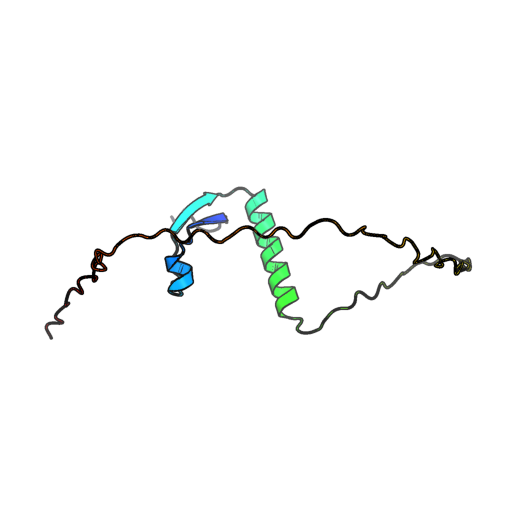900 C CA . LYS A 1 115 ? 5.701 7.011 -32.222 1.00 65.12 115 LYS A CA 1
ATOM 901 C C . LYS A 1 115 ? 5.417 8.136 -31.223 1.00 65.12 115 LYS A C 1
ATOM 903 O O . LYS A 1 115 ? 4.484 8.024 -30.438 1.00 65.12 115 LYS A O 1
ATOM 908 N N . MET A 1 116 ? 6.234 9.189 -31.228 1.00 66.94 116 MET A N 1
ATOM 909 C CA . MET A 1 116 ? 5.938 10.417 -30.485 1.00 66.94 116 MET A CA 1
ATOM 910 C C . MET A 1 116 ? 4.835 11.171 -31.229 1.00 66.94 116 MET A C 1
ATOM 912 O O . MET A 1 116 ? 4.989 11.516 -32.402 1.00 66.94 116 MET A O 1
ATOM 916 N N . GLU A 1 117 ? 3.707 11.388 -30.565 1.00 71.88 117 GLU A N 1
ATOM 917 C CA . GLU A 1 117 ? 2.635 12.242 -31.062 1.00 71.88 117 GLU A CA 1
ATOM 918 C C . GLU A 1 117 ? 2.941 13.700 -30.707 1.00 71.88 117 GLU A C 1
ATOM 920 O O . GLU A 1 117 ? 3.057 14.073 -29.541 1.00 71.88 117 GLU A O 1
ATOM 925 N N . ASN A 1 118 ? 3.140 14.527 -31.737 1.00 65.62 118 ASN A N 1
ATOM 926 C CA . ASN A 1 118 ? 3.377 15.955 -31.567 1.00 65.62 118 ASN A CA 1
ATOM 927 C C . ASN A 1 118 ? 2.062 16.630 -31.181 1.00 65.62 118 ASN A C 1
ATOM 929 O O . ASN A 1 118 ? 1.195 16.849 -32.029 1.00 65.62 118 ASN A O 1
ATOM 933 N N . VAL A 1 119 ? 1.932 16.993 -29.908 1.00 64.62 119 VAL A N 1
ATOM 934 C CA . VAL A 1 119 ? 0.902 17.932 -29.470 1.00 64.62 119 VAL A CA 1
ATOM 935 C C . VAL A 1 119 ? 1.369 19.326 -29.881 1.00 64.62 119 VAL A C 1
ATOM 937 O O . VAL A 1 119 ? 2.229 19.923 -29.235 1.00 64.62 119 VAL A O 1
ATOM 940 N N . PHE A 1 120 ? 0.848 19.828 -31.000 1.00 60.03 120 PHE A N 1
ATOM 941 C CA . PHE A 1 120 ? 0.982 21.240 -31.338 1.00 60.03 120 PHE A CA 1
ATOM 942 C C . PHE A 1 120 ? 0.207 22.044 -30.291 1.00 60.03 120 PHE A C 1
ATOM 944 O O . PHE A 1 120 ? -1.014 21.950 -30.204 1.00 60.03 120 PHE A O 1
ATOM 951 N N . LEU A 1 121 ? 0.929 22.809 -29.475 1.00 60.12 121 LEU A N 1
ATOM 952 C CA . LEU A 1 121 ? 0.344 23.912 -28.724 1.00 60.12 121 LEU A CA 1
ATOM 953 C C . LEU A 1 121 ? 0.038 25.020 -29.738 1.00 60.12 121 LEU A C 1
ATOM 955 O O . LEU A 1 121 ? 0.947 25.729 -30.168 1.00 60.12 121 LEU A O 1
ATOM 959 N N . GLU A 1 122 ? -1.221 25.126 -30.160 1.00 59.56 122 GLU A N 1
ATOM 960 C CA . GLU A 1 122 ? -1.727 26.378 -30.724 1.00 59.56 122 GLU A CA 1
ATOM 961 C C . GLU A 1 122 ? -1.725 27.426 -29.604 1.00 59.56 122 GLU A C 1
ATOM 963 O O . GLU A 1 122 ? -2.274 27.197 -28.523 1.00 59.56 122 GLU A O 1
ATOM 968 N N . ILE A 1 123 ? -1.019 28.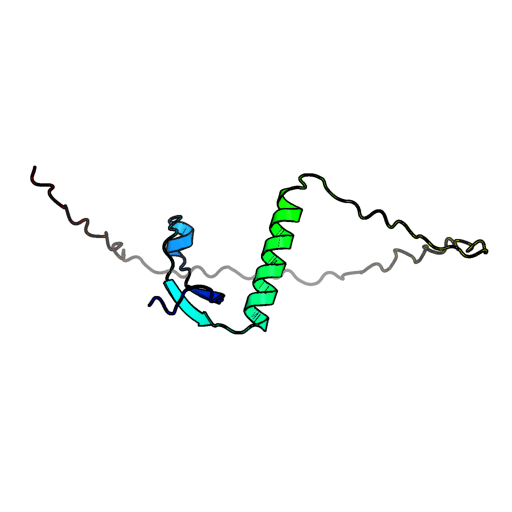529 -29.861 1.00 58.94 123 ILE A N 1
ATOM 969 C CA . ILE A 1 123 ? -0.987 29.741 -29.033 1.00 58.94 123 ILE A CA 1
ATOM 970 C C . ILE A 1 123 ? -2.199 30.595 -29.392 1.00 58.94 123 ILE A C 1
ATOM 972 O O . ILE A 1 123 ? -2.444 30.749 -30.611 1.00 58.94 123 ILE A O 1
#

Radius of gyration: 31.41 Å; chains: 1; bounding box: 63×65×86 Å

Secondary structure (DSSP, 8-state):
--TTTT---EEEEE--HHHHHTT----EEEEEE--HHHHHHHHHHHHHHHHHTT--S------------------------------------------------------------------

Foldseek 3Di:
DDPCPPQDKDFDWDDDPCCVVVVNPDIDTPDIDRPPVVRVVVVVVVVVVVVVVVDPDDDDDDDPDPDPDDDDDDPDPPPPPDPDPDPPPDDDDDPDDDDDDPPPDDDDPPDPDDDDDDDDPDD

Sequence (123 aa):
MNVLKNHKFAFLLDITSYNVNSYNNIYTIVKLTEDVSIVSQLESKIELMDVISQTDESFTPSIVNKSTATSPIKISTDLKRNLHAIYDVDCGDDFSSTKCKRKLTGEENPLLVPKMENVFLEI

pLDDT: mean 71.51, std 18.29, range [42.09, 97.75]

Organism: NCBI:txid75947